Protein AF-A0A1G3X870-F1 (afdb_monomer)

Mean predicted aligned error: 7.07 Å

pLDDT: mean 90.23, std 12.56, range [50.09, 98.06]

Solvent-accessible surface area (backbone atoms only — not comparable to full-atom values): 6850 Å² total; per-residue (Å²): 94,36,36,42,43,79,43,74,42,101,83,76,46,74,25,28,26,38,27,75,77,49,74,49,78,40,79,89,76,53,43,40,37,38,33,37,35,31,21,65,32,66,63,46,51,36,67,68,48,79,56,81,42,75,45,80,45,72,56,58,64,88,55,46,74,75,46,74,90,51,62,54,67,66,49,44,55,54,47,40,31,74,72,40,91,81,30,66,84,44,43,81,39,73,66,83,76,71,72,68,78,78,79,78,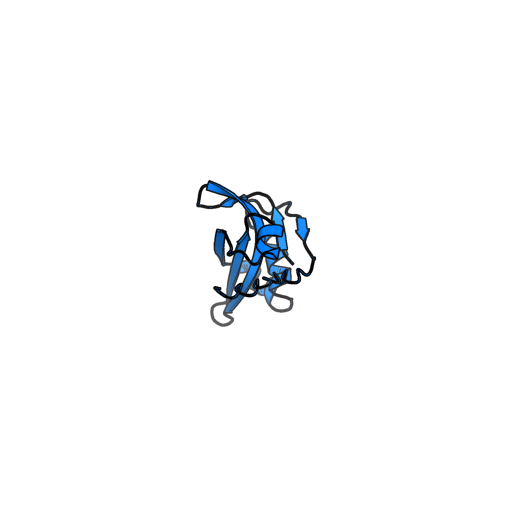75,76,76,77,82,77,80,86,128

Radius of gyration: 18.63 Å; Cα contacts (8 Å, |Δi|>4): 176; chains: 1; bounding box: 64×35×41 Å

Secondary structure (DSSP, 8-state):
-EEEEEEE-TTS-EEEEEEEEEEEEETTTTEEEEEEEEES-HHHHHTTPPPSEEEEEEPPGGGGGGGTTS-HHHHHHHHHHHHSTT-TTPEEE-------------PPPPPP-

Structure (mmCIF, N/CA/C/O backbone):
data_AF-A0A1G3X870-F1
#
_entry.id   AF-A0A1G3X870-F1
#
loop_
_atom_site.group_PDB
_atom_site.id
_atom_site.type_symbol
_atom_site.label_atom_id
_atom_site.label_alt_id
_atom_site.label_comp_id
_atom_site.label_asym_id
_atom_site.label_entity_id
_atom_site.label_seq_id
_atom_site.pdbx_PDB_ins_code
_atom_site.Cartn_x
_atom_site.Cartn_y
_atom_site.Cartn_z
_atom_site.occupancy
_atom_site.B_iso_or_equiv
_atom_site.auth_seq_id
_atom_site.auth_comp_id
_atom_site.auth_asym_id
_atom_site.auth_atom_id
_atom_site.pdbx_PDB_model_num
ATOM 1 N N . MET A 1 1 ? 0.389 -9.416 -4.758 1.00 90.00 1 MET A N 1
ATOM 2 C CA . MET A 1 1 ? -0.514 -8.281 -4.999 1.00 90.00 1 MET A CA 1
ATOM 3 C C . MET A 1 1 ? 0.253 -6.976 -4.940 1.00 90.00 1 MET A C 1
ATOM 5 O O . MET A 1 1 ? 1.159 -6.848 -4.114 1.00 90.00 1 MET A O 1
ATOM 9 N N . ALA A 1 2 ? -0.103 -6.066 -5.836 1.00 95.62 2 ALA A N 1
ATOM 10 C CA . ALA A 1 2 ? 0.330 -4.681 -5.942 1.00 95.62 2 ALA A CA 1
ATOM 11 C C . ALA A 1 2 ? -0.771 -3.875 -6.646 1.00 95.62 2 ALA A C 1
ATOM 13 O O . ALA A 1 2 ? -1.761 -4.449 -7.103 1.00 95.62 2 ALA A O 1
ATOM 14 N N . ILE A 1 3 ? -0.590 -2.561 -6.728 1.00 97.06 3 ILE A N 1
ATOM 15 C CA . ILE A 1 3 ? -1.376 -1.698 -7.607 1.00 97.06 3 ILE A CA 1
ATOM 16 C C . ILE A 1 3 ? -0.446 -0.970 -8.576 1.00 97.06 3 ILE A C 1
ATOM 18 O O . ILE A 1 3 ? 0.673 -0.597 -8.214 1.00 97.06 3 ILE A O 1
ATOM 22 N N . ILE A 1 4 ? -0.922 -0.798 -9.806 1.00 97.19 4 ILE A N 1
ATOM 23 C CA . ILE A 1 4 ? -0.213 -0.134 -10.895 1.00 97.19 4 ILE A CA 1
ATOM 24 C C . ILE A 1 4 ? -0.834 1.240 -11.105 1.00 97.19 4 ILE A C 1
ATOM 26 O O . ILE A 1 4 ? -2.032 1.350 -11.399 1.00 97.19 4 ILE A O 1
ATOM 30 N N . LYS A 1 5 ? -0.021 2.283 -10.940 1.00 97.12 5 LYS A N 1
ATOM 31 C CA . LYS A 1 5 ? -0.431 3.677 -11.095 1.00 97.12 5 LYS A CA 1
ATOM 32 C C . LYS A 1 5 ? 0.792 4.577 -11.187 1.00 97.12 5 LYS A C 1
ATOM 34 O O . LYS A 1 5 ? 1.668 4.466 -10.350 1.00 97.12 5 LYS A O 1
ATOM 39 N N . ASP A 1 6 ? 0.830 5.486 -12.152 1.00 96.62 6 ASP A N 1
ATOM 40 C CA . ASP A 1 6 ? 1.937 6.439 -12.241 1.00 96.62 6 ASP A CA 1
ATOM 41 C C . ASP A 1 6 ? 1.799 7.537 -11.180 1.00 96.62 6 ASP A C 1
ATOM 43 O O . ASP A 1 6 ? 0.794 8.253 -11.150 1.00 96.62 6 ASP A O 1
ATOM 47 N N . LEU A 1 7 ? 2.820 7.684 -10.334 1.00 94.06 7 LEU A N 1
ATOM 48 C CA . LEU A 1 7 ? 2.922 8.717 -9.304 1.00 94.06 7 LEU A CA 1
ATOM 49 C C . LEU A 1 7 ? 4.329 9.315 -9.267 1.00 94.06 7 LEU A C 1
ATOM 51 O O . LEU A 1 7 ? 5.331 8.606 -9.382 1.00 94.06 7 LEU A O 1
ATOM 55 N N . ASP A 1 8 ? 4.404 10.625 -9.045 1.00 93.88 8 ASP A N 1
ATOM 56 C CA . ASP A 1 8 ? 5.667 11.290 -8.744 1.00 93.88 8 ASP A CA 1
ATOM 57 C C . ASP A 1 8 ? 6.072 10.993 -7.299 1.00 93.88 8 ASP A C 1
ATOM 59 O O . ASP A 1 8 ? 5.361 11.317 -6.345 1.00 93.88 8 ASP A O 1
ATOM 63 N N . THR A 1 9 ? 7.242 10.386 -7.131 1.00 91.06 9 THR A N 1
ATOM 64 C CA . THR A 1 9 ? 7.851 10.212 -5.809 1.00 91.06 9 THR A CA 1
ATOM 65 C C . THR A 1 9 ? 8.314 11.558 -5.255 1.00 91.06 9 THR A C 1
ATOM 67 O O . THR A 1 9 ? 8.556 12.514 -6.000 1.00 91.06 9 THR A O 1
ATOM 70 N N . LYS A 1 10 ? 8.573 11.628 -3.943 1.00 89.06 10 LYS A N 1
ATOM 71 C CA . LYS A 1 10 ? 9.142 12.839 -3.313 1.00 89.06 10 LYS A CA 1
ATOM 72 C C . LYS A 1 10 ? 10.490 13.294 -3.896 1.00 89.06 10 LYS A C 1
ATOM 74 O O . LYS A 1 10 ? 10.942 14.399 -3.606 1.00 89.06 10 LYS A O 1
ATOM 79 N N . PHE A 1 11 ? 11.143 12.440 -4.683 1.00 89.69 11 PHE A N 1
ATOM 80 C CA . PHE A 1 11 ? 12.422 12.704 -5.334 1.00 89.69 11 PHE A CA 1
ATOM 81 C C . PHE A 1 11 ? 12.275 13.238 -6.769 1.00 89.69 11 PHE A C 1
ATOM 83 O O . PHE A 1 11 ? 13.283 13.450 -7.438 1.00 89.69 11 PHE A O 1
ATOM 90 N N . GLY A 1 12 ? 11.044 13.453 -7.252 1.00 91.19 12 GLY A N 1
ATOM 91 C CA . GLY A 1 12 ? 10.778 13.906 -8.621 1.00 91.19 12 GLY A CA 1
ATOM 92 C C . GLY A 1 12 ? 10.995 12.823 -9.681 1.00 91.19 12 GLY A C 1
ATOM 93 O O . GLY A 1 12 ? 11.218 13.141 -10.846 1.00 91.19 12 GLY A O 1
ATOM 94 N N . VAL A 1 13 ? 10.973 11.549 -9.276 1.00 93.12 13 VAL A N 1
ATOM 95 C CA . VAL A 1 13 ? 11.026 10.391 -10.178 1.00 93.12 13 VAL A CA 1
ATOM 96 C C . VAL A 1 13 ? 9.628 9.801 -10.278 1.00 93.12 13 VAL A C 1
ATOM 98 O O . VAL A 1 13 ? 9.031 9.498 -9.244 1.00 93.12 13 VAL A O 1
ATOM 101 N N . GLN A 1 14 ? 9.133 9.611 -11.499 1.00 96.12 14 GLN A N 1
ATOM 102 C CA . GLN A 1 14 ? 7.868 8.927 -11.741 1.00 96.12 14 GLN A CA 1
ATOM 103 C C . GLN A 1 14 ? 8.049 7.416 -11.543 1.00 96.12 14 GLN A C 1
ATOM 105 O O . GLN A 1 14 ? 8.944 6.809 -12.132 1.00 96.12 14 GLN A O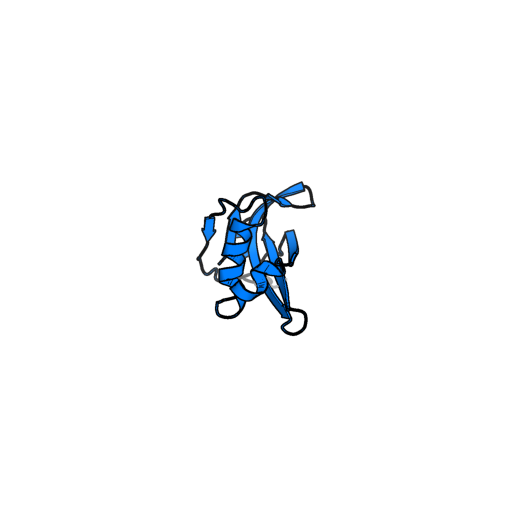 1
ATOM 110 N N . ALA A 1 15 ? 7.209 6.822 -10.701 1.00 96.62 15 ALA A N 1
ATOM 111 C CA . ALA A 1 15 ? 7.177 5.398 -10.393 1.00 96.62 15 ALA A CA 1
ATOM 112 C C . ALA A 1 15 ? 5.767 4.849 -10.638 1.00 96.62 15 ALA A C 1
ATOM 114 O O . ALA A 1 15 ? 4.804 5.610 -10.591 1.00 96.62 15 ALA A O 1
ATOM 115 N N . SER A 1 16 ? 5.653 3.548 -10.912 1.00 97.19 16 SER A N 1
ATOM 116 C CA . SER A 1 16 ? 4.393 2.960 -11.396 1.00 97.19 16 SER A CA 1
ATOM 117 C C . SER A 1 16 ? 3.877 1.772 -10.582 1.00 97.19 16 SER A C 1
ATOM 119 O O . SER A 1 16 ? 2.748 1.327 -10.795 1.00 97.19 16 SER A O 1
ATOM 121 N N . TYR A 1 17 ? 4.686 1.218 -9.673 1.00 97.56 17 TYR A N 1
ATOM 122 C CA . TYR A 1 17 ? 4.391 -0.059 -9.026 1.00 97.56 17 TYR A CA 1
ATOM 123 C C . TYR A 1 17 ? 4.422 0.050 -7.502 1.00 97.56 17 TYR A C 1
ATOM 125 O O . TYR A 1 17 ? 5.482 0.248 -6.906 1.00 97.56 17 TYR A O 1
ATOM 133 N N . HIS A 1 18 ? 3.264 -0.121 -6.859 1.00 97.38 18 HIS A N 1
ATOM 134 C CA . HIS A 1 18 ? 3.090 0.148 -5.430 1.00 97.38 18 HIS A CA 1
ATOM 135 C C . HIS A 1 18 ? 2.591 -1.082 -4.682 1.00 97.38 18 HIS A C 1
ATOM 137 O O . HIS A 1 18 ? 1.611 -1.730 -5.066 1.00 97.38 18 HIS A O 1
ATOM 143 N N . ARG A 1 19 ? 3.252 -1.411 -3.574 1.00 96.62 19 ARG A N 1
ATOM 144 C CA . ARG A 1 19 ? 2.981 -2.626 -2.815 1.00 96.62 19 ARG A CA 1
ATOM 145 C C . ARG A 1 19 ? 2.894 -2.355 -1.325 1.00 96.62 19 ARG A C 1
ATOM 147 O O . ARG A 1 19 ? 3.826 -1.817 -0.746 1.00 96.62 19 ARG A O 1
ATOM 154 N N . ILE A 1 20 ? 1.827 -2.834 -0.690 1.00 97.56 20 ILE A N 1
ATOM 155 C CA . ILE A 1 20 ? 1.786 -2.940 0.767 1.00 97.56 20 ILE A CA 1
ATOM 156 C C . ILE A 1 20 ? 2.740 -4.070 1.166 1.00 97.56 20 ILE A C 1
ATOM 158 O O . ILE A 1 20 ? 2.524 -5.236 0.820 1.00 97.56 20 ILE A O 1
ATOM 162 N N . THR A 1 21 ? 3.830 -3.725 1.844 1.00 95.88 21 THR A N 1
ATOM 163 C CA . THR A 1 21 ? 4.868 -4.671 2.283 1.00 95.88 21 THR A CA 1
ATOM 164 C C . THR A 1 21 ? 4.641 -5.142 3.709 1.00 95.88 21 THR A C 1
ATOM 166 O O . THR A 1 21 ? 4.964 -6.285 4.032 1.00 95.88 21 THR A O 1
ATOM 169 N N . ALA A 1 22 ? 4.044 -4.291 4.540 1.00 95.94 22 ALA A N 1
ATOM 170 C CA . ALA A 1 22 ? 3.713 -4.589 5.920 1.00 95.94 22 ALA A CA 1
ATOM 171 C C . ALA A 1 22 ? 2.482 -3.798 6.375 1.00 95.94 22 ALA A C 1
ATOM 173 O O . ALA A 1 22 ? 2.079 -2.809 5.762 1.00 95.94 22 ALA A O 1
ATOM 174 N N . PHE A 1 23 ? 1.901 -4.230 7.489 1.00 9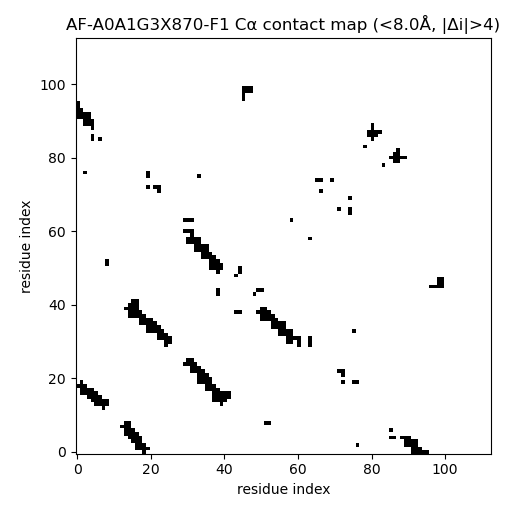6.56 23 PHE A N 1
ATOM 175 C CA . PHE A 1 23 ? 0.868 -3.488 8.194 1.00 96.56 23 PHE A CA 1
ATOM 176 C C . PHE A 1 23 ? 1.055 -3.651 9.704 1.00 96.56 23 PHE A C 1
ATOM 178 O O . PHE A 1 23 ? 1.587 -4.659 10.176 1.00 96.56 23 PHE A O 1
ATOM 185 N N . ASN A 1 24 ? 0.598 -2.666 10.470 1.00 96.81 24 ASN A N 1
ATOM 186 C CA . ASN A 1 24 ? 0.558 -2.706 11.926 1.00 96.81 24 ASN A CA 1
ATOM 187 C C . ASN A 1 24 ? -0.846 -2.344 12.412 1.00 96.81 24 ASN A C 1
ATOM 189 O O . ASN A 1 24 ? -1.405 -1.346 11.966 1.00 96.81 24 ASN A O 1
ATOM 193 N N . ILE A 1 25 ? -1.397 -3.137 13.337 1.00 96.62 25 ILE A N 1
ATOM 194 C CA . ILE A 1 25 ? -2.672 -2.852 14.006 1.00 96.62 25 ILE A CA 1
ATOM 195 C C . ILE A 1 25 ? -2.424 -2.792 15.510 1.00 96.62 25 ILE A C 1
ATOM 197 O O . ILE A 1 25 ? -2.085 -3.793 16.143 1.00 96.62 25 ILE A O 1
ATOM 201 N N . SER A 1 26 ? -2.639 -1.617 16.094 1.00 96.62 26 SER A N 1
ATOM 202 C CA . SER A 1 26 ? -2.660 -1.421 17.538 1.00 96.62 26 SER A CA 1
ATOM 203 C C . SER A 1 26 ? -4.096 -1.438 18.045 1.00 96.62 26 SER A C 1
ATOM 205 O O . SER A 1 26 ? -4.840 -0.470 17.873 1.00 96.62 26 SER A O 1
ATOM 207 N N . TYR A 1 27 ? -4.477 -2.526 18.716 1.00 94.56 27 TYR A N 1
ATOM 208 C CA . TYR A 1 27 ? -5.825 -2.699 19.265 1.00 94.56 27 TYR A CA 1
ATOM 209 C C . TYR A 1 27 ? -6.128 -1.765 20.436 1.00 94.56 27 TYR A C 1
ATOM 211 O O . TYR A 1 27 ? -7.248 -1.274 20.566 1.00 94.56 27 TYR A O 1
ATOM 219 N N . SER A 1 28 ? -5.129 -1.486 21.275 1.00 96.12 28 SER A N 1
ATOM 220 C CA . SER A 1 28 ? -5.278 -0.574 22.411 1.00 96.12 28 SER A CA 1
ATOM 221 C C . SER A 1 28 ? -5.421 0.878 21.959 1.00 96.12 28 SER A C 1
ATOM 223 O O . SER A 1 28 ? -6.271 1.596 22.479 1.00 96.12 28 SER A O 1
ATOM 225 N N . ALA A 1 29 ? -4.626 1.300 20.970 1.00 96.25 29 ALA A N 1
ATOM 226 C CA . ALA A 1 29 ? -4.668 2.661 20.435 1.00 96.25 29 ALA A CA 1
ATOM 227 C C . ALA A 1 29 ? -5.730 2.855 19.340 1.00 96.25 29 ALA A C 1
ATOM 229 O O . ALA A 1 29 ? -5.995 3.988 18.947 1.00 96.25 29 ALA A O 1
ATOM 230 N N . LYS A 1 30 ? -6.325 1.765 18.837 1.00 96.56 30 LYS A N 1
ATOM 231 C CA . LYS A 1 30 ? -7.177 1.749 17.640 1.00 96.56 30 LYS A CA 1
ATOM 232 C C . LYS A 1 30 ? -6.517 2.462 16.454 1.00 96.56 30 LYS A C 1
ATOM 234 O O . LYS A 1 30 ? -7.118 3.332 15.828 1.00 96.56 30 LYS A O 1
ATOM 239 N N . LYS A 1 31 ? -5.255 2.115 16.194 1.00 97.62 31 LYS A N 1
ATOM 240 C CA . LYS A 1 31 ? -4.422 2.724 15.149 1.00 97.62 31 LYS A CA 1
ATOM 241 C C . LYS A 1 31 ? -3.968 1.663 14.159 1.00 97.62 31 LYS A C 1
ATOM 243 O O . LYS A 1 31 ? -3.579 0.573 14.578 1.00 97.62 31 LYS A O 1
ATOM 248 N N . ILE A 1 32 ? -4.009 1.997 12.872 1.00 98.00 32 ILE A N 1
ATOM 249 C CA . ILE A 1 32 ? -3.531 1.133 11.793 1.00 98.00 32 ILE A CA 1
ATOM 250 C C . ILE A 1 32 ? -2.564 1.927 10.929 1.00 98.00 32 ILE A C 1
ATOM 252 O O . ILE A 1 32 ? -2.839 3.074 10.579 1.00 98.00 32 ILE A O 1
ATOM 256 N N . VAL A 1 33 ? -1.439 1.302 10.596 1.00 98.06 33 VAL A N 1
ATOM 257 C CA . VAL A 1 33 ? -0.435 1.855 9.686 1.00 98.06 33 VAL A CA 1
ATOM 258 C C . VAL A 1 33 ? -0.147 0.828 8.598 1.00 98.06 33 VAL A C 1
ATOM 260 O O . VAL A 1 33 ? 0.120 -0.336 8.906 1.00 98.06 33 VAL A O 1
ATOM 263 N N . LEU A 1 34 ? -0.215 1.253 7.340 1.00 98.06 34 LEU A N 1
ATOM 264 C CA . LEU A 1 34 ? 0.217 0.482 6.177 1.00 98.06 34 LEU A CA 1
ATOM 265 C C . LEU A 1 34 ? 1.602 0.958 5.751 1.00 98.06 34 LEU A C 1
ATOM 267 O O . LEU A 1 34 ? 1.802 2.158 5.600 1.00 98.06 34 LEU A O 1
ATOM 271 N N . CYS A 1 35 ? 2.521 0.031 5.503 1.00 97.81 35 CYS A N 1
ATOM 272 C CA . CYS A 1 35 ? 3.797 0.344 4.873 1.00 97.81 35 CYS A CA 1
ATOM 273 C C . CYS A 1 35 ? 3.678 0.067 3.374 1.00 97.81 35 CYS A C 1
ATOM 275 O O . CYS A 1 35 ? 3.419 -1.074 2.972 1.00 97.81 35 CYS A O 1
ATOM 277 N N . VAL A 1 36 ? 3.817 1.110 2.557 1.00 97.38 36 VAL A N 1
ATOM 278 C CA . VAL A 1 36 ? 3.699 1.038 1.098 1.00 97.38 36 VAL A CA 1
ATOM 279 C C . VAL A 1 36 ? 5.058 1.300 0.469 1.00 97.38 36 VAL A C 1
ATOM 281 O O . VAL A 1 36 ? 5.595 2.399 0.577 1.00 97.38 36 VAL A O 1
ATOM 284 N N . ALA A 1 37 ? 5.584 0.290 -0.216 1.00 97.19 37 ALA A N 1
ATOM 285 C CA . ALA A 1 37 ? 6.792 0.374 -1.016 1.00 97.19 37 ALA A CA 1
ATOM 286 C C . ALA A 1 37 ? 6.452 0.695 -2.475 1.00 97.19 37 ALA A C 1
ATOM 288 O O . ALA A 1 37 ? 5.597 0.049 -3.086 1.00 97.19 37 ALA A O 1
ATOM 289 N N . THR A 1 38 ? 7.163 1.661 -3.037 1.00 97.31 38 THR A N 1
ATOM 290 C CA . THR A 1 38 ? 7.025 2.138 -4.410 1.00 97.31 38 THR A CA 1
ATOM 291 C C . THR A 1 38 ? 8.284 1.791 -5.195 1.00 97.31 38 THR A C 1
ATOM 293 O O . THR A 1 38 ? 9.393 2.178 -4.828 1.00 97.31 38 THR A O 1
ATOM 296 N N . TYR A 1 39 ? 8.107 1.077 -6.300 1.00 97.25 39 TYR A N 1
ATOM 297 C CA . TYR A 1 39 ? 9.160 0.681 -7.228 1.00 97.25 39 TYR A CA 1
ATOM 298 C C . TYR A 1 39 ? 8.996 1.437 -8.541 1.00 97.25 39 TYR A C 1
ATOM 300 O O . TYR A 1 39 ? 7.877 1.769 -8.936 1.00 97.25 39 TYR A O 1
ATOM 308 N N . LEU A 1 40 ? 10.113 1.649 -9.246 1.00 97.00 40 LEU A N 1
ATOM 309 C CA . LEU A 1 40 ? 10.107 2.287 -10.565 1.00 97.00 40 LEU A CA 1
ATOM 310 C C . LEU A 1 40 ? 9.093 1.616 -11.499 1.00 97.00 40 LEU A C 1
ATOM 312 O O . LEU A 1 40 ? 8.276 2.278 -12.137 1.00 97.00 40 LEU A O 1
ATOM 316 N N . SER A 1 41 ? 9.136 0.286 -11.524 1.00 96.31 41 SER A N 1
ATOM 317 C CA . SER A 1 41 ? 8.268 -0.562 -12.322 1.00 96.31 41 SER A CA 1
ATOM 318 C C . SER A 1 41 ? 8.103 -1.940 -11.682 1.00 96.31 41 SER A C 1
ATOM 320 O O . SER A 1 41 ? 8.775 -2.281 -10.699 1.00 96.31 41 SER A O 1
ATOM 322 N N . LYS A 1 42 ? 7.216 -2.754 -12.261 1.00 95.31 42 LYS A N 1
ATOM 323 C CA . LYS A 1 42 ? 7.041 -4.158 -11.878 1.00 95.31 42 LYS A CA 1
ATOM 324 C C . LYS A 1 42 ? 8.335 -4.948 -12.083 1.00 95.31 42 LYS A C 1
ATOM 326 O O . LYS A 1 42 ? 8.722 -5.717 -11.209 1.00 95.31 42 LYS A O 1
ATOM 331 N N . GLU A 1 43 ? 9.039 -4.710 -13.185 1.00 94.44 43 GLU A N 1
ATOM 332 C CA . GLU A 1 43 ? 10.293 -5.378 -13.551 1.00 94.44 43 GLU A CA 1
ATOM 333 C C . GLU A 1 43 ? 11.390 -5.100 -12.522 1.00 94.44 43 GLU A C 1
ATOM 335 O O . GLU A 1 43 ? 12.039 -6.033 -12.056 1.00 94.44 43 GLU A O 1
ATOM 340 N N . ALA A 1 44 ? 11.532 -3.847 -12.067 1.00 94.38 44 ALA A N 1
ATOM 341 C CA . ALA A 1 44 ? 12.485 -3.506 -11.009 1.00 94.38 44 ALA A CA 1
ATOM 342 C C . ALA A 1 44 ? 12.243 -4.348 -9.742 1.00 94.38 44 ALA A C 1
ATOM 344 O O . ALA A 1 44 ? 13.182 -4.832 -9.109 1.00 94.38 44 ALA A O 1
ATOM 345 N N . ARG A 1 45 ? 10.973 -4.602 -9.403 1.00 92.94 45 ARG A N 1
ATOM 346 C CA . ARG A 1 45 ? 10.625 -5.515 -8.311 1.00 92.94 45 ARG A CA 1
ATOM 347 C C . ARG A 1 45 ? 10.953 -6.977 -8.640 1.00 92.94 45 ARG A C 1
ATOM 349 O O . ARG A 1 45 ? 11.382 -7.697 -7.736 1.00 92.94 45 ARG A O 1
ATOM 356 N N . GLN A 1 46 ? 10.730 -7.446 -9.868 1.00 91.75 46 GLN A N 1
ATOM 357 C CA . GLN A 1 46 ? 11.076 -8.816 -10.290 1.00 91.75 46 GLN A CA 1
ATOM 358 C C . GLN A 1 46 ? 12.582 -9.085 -10.181 1.00 91.75 46 GLN A C 1
ATOM 360 O O . GLN A 1 46 ? 12.990 -10.153 -9.725 1.00 91.75 46 GLN A O 1
ATOM 365 N N . GLU A 1 47 ? 13.390 -8.078 -10.500 1.00 93.06 47 GLU A N 1
ATOM 366 C CA . GLU A 1 47 ? 14.850 -8.077 -10.365 1.00 93.06 47 GLU A CA 1
ATOM 367 C C . GLU A 1 47 ? 15.345 -7.873 -8.924 1.00 93.06 47 GLU A C 1
ATOM 369 O O . GLU A 1 47 ? 16.543 -7.712 -8.702 1.00 93.06 47 GLU A O 1
ATOM 374 N N . GLN A 1 48 ? 14.441 -7.862 -7.938 1.00 91.06 48 GLN A N 1
ATOM 375 C CA . GLN A 1 48 ? 14.759 -7.653 -6.522 1.00 91.06 48 GLN A CA 1
ATOM 376 C C . GLN A 1 48 ? 15.508 -6.338 -6.247 1.00 91.06 48 GLN A C 1
ATOM 378 O O . GLN A 1 48 ? 16.308 -6.262 -5.316 1.00 91.06 48 GLN A O 1
ATOM 383 N N . LYS A 1 49 ? 15.260 -5.290 -7.043 1.00 94.75 49 LYS A N 1
ATOM 384 C CA . LYS A 1 49 ? 15.759 -3.948 -6.727 1.00 94.75 49 LYS A CA 1
ATOM 385 C C . LYS A 1 49 ? 15.053 -3.405 -5.489 1.00 94.75 49 LYS A C 1
ATOM 387 O O . LYS A 1 49 ? 13.894 -3.740 -5.225 1.00 94.75 49 LYS A O 1
ATOM 392 N N . ASP A 1 50 ? 15.744 -2.528 -4.772 1.00 95.50 50 ASP A N 1
ATOM 393 C CA . ASP A 1 50 ? 15.164 -1.800 -3.650 1.00 95.50 50 ASP A CA 1
ATOM 394 C C . ASP A 1 50 ? 14.041 -0.860 -4.124 1.00 95.50 50 ASP A C 1
ATOM 396 O O . ASP A 1 50 ? 14.091 -0.339 -5.247 1.00 95.50 50 ASP A O 1
ATOM 400 N N . PRO A 1 51 ? 13.009 -0.631 -3.293 1.00 96.12 51 PRO A N 1
ATOM 401 C CA . PRO A 1 51 ? 12.008 0.384 -3.584 1.00 96.12 51 PRO A CA 1
ATOM 402 C C . PRO A 1 51 ? 12.650 1.776 -3.611 1.00 96.12 51 PRO A C 1
ATOM 404 O O . PRO A 1 51 ? 13.551 2.085 -2.833 1.00 96.12 51 PRO A O 1
ATOM 407 N N . ILE A 1 52 ? 12.150 2.643 -4.492 1.00 95.81 52 ILE A N 1
ATOM 408 C CA . ILE A 1 52 ? 12.560 4.055 -4.545 1.00 95.81 52 ILE A CA 1
ATOM 409 C C . ILE A 1 52 ? 12.097 4.776 -3.278 1.00 95.81 52 ILE A C 1
ATOM 411 O O . ILE A 1 52 ? 12.762 5.681 -2.774 1.00 95.81 52 ILE A O 1
ATOM 415 N N . GLU A 1 53 ? 10.927 4.393 -2.778 1.00 95.19 53 GLU A N 1
ATOM 416 C CA . GLU A 1 53 ? 10.304 5.022 -1.632 1.00 95.19 53 GLU A CA 1
ATOM 417 C C . GLU A 1 53 ? 9.502 4.002 -0.827 1.00 95.19 53 GLU A C 1
ATOM 419 O O . GLU A 1 53 ? 8.804 3.165 -1.392 1.00 95.19 53 GLU A O 1
ATOM 424 N N . GLU A 1 54 ? 9.573 4.116 0.496 1.00 95.75 54 GLU A N 1
ATOM 425 C CA . GLU A 1 54 ? 8.666 3.453 1.427 1.00 95.75 54 GLU A CA 1
ATOM 426 C C . GLU A 1 54 ? 7.993 4.519 2.290 1.00 95.75 54 GLU A C 1
ATOM 428 O O . GLU A 1 54 ? 8.661 5.416 2.821 1.00 95.75 54 GLU A O 1
ATOM 433 N N . ILE A 1 55 ? 6.668 4.449 2.392 1.00 95.44 55 ILE A N 1
ATOM 434 C CA . ILE A 1 55 ? 5.863 5.384 3.178 1.00 95.44 55 ILE A CA 1
ATOM 435 C C . ILE A 1 55 ? 4.941 4.643 4.135 1.00 95.44 55 ILE A C 1
ATOM 437 O O . ILE A 1 55 ? 4.304 3.652 3.777 1.00 95.44 55 ILE A O 1
ATOM 441 N N . ASP A 1 56 ? 4.839 5.185 5.343 1.00 97.44 56 ASP A N 1
ATOM 442 C CA . ASP A 1 56 ? 3.855 4.771 6.331 1.00 97.44 56 ASP A CA 1
ATOM 443 C C . ASP A 1 56 ? 2.586 5.604 6.151 1.00 97.44 56 ASP A C 1
ATOM 445 O O . ASP A 1 56 ? 2.592 6.828 6.301 1.00 97.44 56 ASP A O 1
ATOM 449 N N . ILE A 1 57 ? 1.485 4.932 5.833 1.00 97.06 57 ILE A N 1
ATOM 450 C CA . ILE A 1 57 ? 0.170 5.540 5.658 1.00 97.06 57 ILE A CA 1
ATOM 451 C C . ILE A 1 57 ? -0.696 5.156 6.850 1.00 97.06 57 ILE A C 1
ATOM 453 O O . ILE A 1 57 ? -1.015 3.985 7.068 1.00 97.06 57 ILE A O 1
ATOM 457 N N . GLU A 1 58 ? -1.076 6.158 7.634 1.00 97.75 58 GLU A N 1
ATOM 458 C CA . GLU A 1 58 ? -1.986 5.985 8.758 1.00 97.75 58 GLU A CA 1
ATOM 459 C C . GLU A 1 58 ? -3.437 5.970 8.274 1.00 97.75 58 GLU A C 1
ATOM 461 O O . GLU A 1 58 ? -3.905 6.901 7.618 1.00 97.75 58 GLU A O 1
ATOM 466 N N . ILE A 1 59 ? -4.154 4.905 8.624 1.00 97.56 59 ILE A N 1
ATOM 467 C CA . ILE A 1 59 ? -5.581 4.773 8.336 1.00 97.56 59 ILE A CA 1
ATOM 468 C C . ILE A 1 59 ? -6.364 5.682 9.277 1.00 97.56 59 ILE A C 1
ATOM 470 O O . ILE A 1 59 ? -6.062 5.761 10.474 1.00 97.56 59 ILE A O 1
ATOM 474 N N . THR A 1 60 ? -7.411 6.331 8.760 1.00 96.56 60 THR A N 1
ATOM 475 C CA . THR A 1 60 ? -8.270 7.156 9.611 1.00 96.56 60 THR A CA 1
ATOM 476 C C . THR A 1 60 ? -8.903 6.312 10.714 1.00 96.56 60 THR A C 1
ATOM 478 O O . THR A 1 60 ? -9.310 5.166 10.514 1.00 96.56 60 THR A O 1
ATOM 481 N N . GLN A 1 61 ? -9.030 6.888 11.908 1.00 94.88 61 GLN A N 1
ATOM 482 C CA . GLN A 1 61 ? -9.587 6.157 13.045 1.00 94.88 61 GLN A CA 1
ATOM 483 C C . GLN A 1 61 ? -11.037 5.693 12.799 1.00 94.88 61 GLN A C 1
ATOM 485 O O . GLN A 1 61 ? -11.447 4.669 13.344 1.00 94.88 61 GLN A O 1
ATOM 490 N N . SER A 1 62 ? -11.803 6.406 11.961 1.00 96.50 62 SER A N 1
ATOM 491 C CA . SER A 1 62 ? -13.157 6.014 11.542 1.00 96.50 62 SER A CA 1
ATOM 492 C C . SER A 1 62 ? -13.192 4.711 10.747 1.00 96.50 62 SER A C 1
ATOM 494 O O . SER A 1 62 ? -14.160 3.964 10.867 1.00 96.50 62 SER A O 1
ATOM 496 N N . ASP A 1 63 ? -12.130 4.402 10.003 1.00 97.19 63 ASP A N 1
ATOM 497 C CA . ASP A 1 63 ? -12.041 3.189 9.187 1.00 97.19 63 ASP A CA 1
ATOM 498 C C . ASP A 1 63 ? -11.458 1.996 9.949 1.00 97.19 63 ASP A C 1
ATOM 500 O O . ASP A 1 63 ? -11.427 0.886 9.416 1.00 97.19 63 ASP A O 1
ATOM 504 N N . TYR A 1 64 ? -11.032 2.185 11.204 1.00 96.88 64 TYR A N 1
ATOM 505 C CA . TYR A 1 64 ? -10.375 1.157 12.016 1.00 96.88 64 TYR A CA 1
ATOM 506 C C . TYR A 1 64 ? -11.148 -0.169 12.046 1.00 96.88 64 TYR A C 1
ATOM 508 O O . TYR A 1 64 ? -10.574 -1.241 11.863 1.00 96.88 64 TYR A O 1
ATOM 516 N N . SER A 1 65 ? -12.466 -0.108 12.251 1.00 96.50 65 SER A N 1
ATOM 517 C CA . SER A 1 65 ? -13.312 -1.304 12.329 1.00 96.50 65 SER A CA 1
ATOM 518 C C . SER A 1 65 ? -13.361 -2.090 11.020 1.00 96.50 65 SER A C 1
ATOM 520 O O . SER A 1 65 ? -13.573 -3.299 11.054 1.00 96.50 65 SER A O 1
ATOM 522 N N . THR A 1 66 ? -13.118 -1.443 9.877 1.00 96.31 66 THR A N 1
ATOM 523 C CA . THR A 1 66 ? -13.162 -2.093 8.560 1.00 96.31 66 THR A CA 1
ATOM 524 C C . THR A 1 66 ? -12.014 -3.082 8.335 1.00 96.31 66 THR A C 1
ATOM 526 O O . THR A 1 66 ? -12.065 -3.854 7.384 1.00 96.31 66 THR A O 1
ATOM 529 N N . PHE A 1 67 ? -11.005 -3.091 9.214 1.00 96.31 67 PHE A N 1
ATOM 530 C CA . PHE A 1 67 ? -9.829 -3.964 9.146 1.00 96.31 67 PHE A CA 1
ATOM 531 C C . PHE A 1 67 ? -9.862 -5.150 10.129 1.00 96.31 67 PHE A C 1
ATOM 533 O O . PHE A 1 67 ? -8.930 -5.949 10.124 1.00 96.31 67 PHE A O 1
ATOM 540 N N . LEU A 1 68 ? -10.880 -5.275 10.992 1.00 93.19 68 LEU A N 1
ATOM 541 C CA . LEU A 1 68 ? -10.852 -6.238 12.107 1.00 93.19 68 LEU A CA 1
ATOM 542 C C . LEU A 1 68 ? -11.166 -7.687 11.712 1.00 93.19 68 LEU A C 1
ATOM 544 O O . LEU A 1 68 ? -10.583 -8.600 12.288 1.00 93.19 68 LEU A O 1
ATOM 548 N N . ASP A 1 69 ? -12.038 -7.892 10.725 1.00 91.69 69 ASP A N 1
ATOM 549 C CA . ASP A 1 69 ? -12.539 -9.219 10.330 1.00 91.69 69 ASP A CA 1
ATOM 550 C C . ASP A 1 69 ? -12.226 -9.544 8.857 1.00 91.69 69 ASP A C 1
ATOM 552 O O . ASP A 1 69 ? -12.975 -10.237 8.170 1.00 91.69 69 ASP A O 1
ATOM 556 N N . THR A 1 70 ? -11.124 -9.000 8.341 1.00 93.94 70 THR A N 1
ATOM 557 C CA . THR A 1 70 ? -10.711 -9.143 6.939 1.00 93.94 70 THR A CA 1
ATOM 558 C C . THR A 1 70 ? -9.197 -9.279 6.823 1.00 93.94 70 THR A C 1
ATOM 560 O O . THR A 1 70 ? -8.472 -9.032 7.785 1.00 93.94 70 THR A O 1
ATOM 563 N N . ASN A 1 71 ? -8.704 -9.653 5.642 1.00 94.94 71 ASN A N 1
ATOM 564 C CA . ASN A 1 71 ? -7.281 -9.596 5.336 1.00 94.94 71 ASN A CA 1
ATOM 565 C C . ASN A 1 71 ? -6.828 -8.119 5.300 1.00 94.94 71 ASN A C 1
ATOM 567 O O . ASN A 1 71 ? -7.252 -7.376 4.408 1.00 94.94 71 ASN A O 1
ATOM 571 N N . PRO A 1 72 ? -5.953 -7.669 6.221 1.00 94.25 72 PRO A N 1
ATOM 572 C CA . PRO A 1 72 ? -5.576 -6.259 6.316 1.00 94.25 72 PRO A CA 1
ATOM 573 C C . PRO A 1 72 ? -4.832 -5.738 5.087 1.00 94.25 72 PRO A C 1
ATOM 575 O O . PRO A 1 72 ? -4.924 -4.554 4.775 1.00 94.25 72 PRO A O 1
ATOM 578 N N . ILE A 1 73 ? -4.120 -6.614 4.373 1.00 94.69 73 ILE A N 1
ATOM 579 C CA . ILE A 1 73 ? -3.437 -6.248 3.132 1.00 94.69 73 ILE A CA 1
ATOM 580 C C . ILE A 1 73 ? -4.470 -5.954 2.045 1.00 94.69 73 ILE A C 1
ATOM 582 O O . ILE A 1 73 ? -4.450 -4.874 1.466 1.00 94.69 73 ILE A O 1
ATOM 586 N N . GLU A 1 74 ? -5.404 -6.876 1.798 1.00 95.50 74 GLU A N 1
ATOM 587 C CA . GLU A 1 74 ? -6.452 -6.704 0.780 1.00 95.50 74 GLU A CA 1
ATOM 588 C C . GLU A 1 74 ? -7.322 -5.482 1.072 1.00 95.50 74 GLU A C 1
ATOM 590 O O . GLU A 1 74 ? -7.522 -4.634 0.200 1.00 95.50 74 GLU A O 1
ATOM 595 N N . ARG A 1 75 ? -7.770 -5.338 2.326 1.00 97.19 75 ARG A N 1
ATOM 596 C CA . ARG A 1 75 ? -8.515 -4.154 2.756 1.00 97.19 75 ARG A CA 1
ATOM 597 C C . ARG A 1 75 ? -7.693 -2.879 2.606 1.00 97.19 75 ARG A C 1
ATOM 599 O O . ARG A 1 75 ? -8.251 -1.858 2.215 1.00 97.19 75 ARG A O 1
ATOM 606 N N . GLY A 1 76 ? -6.392 -2.943 2.882 1.00 97.50 76 GLY A N 1
ATOM 607 C CA . GLY A 1 76 ? -5.474 -1.828 2.708 1.00 97.50 76 GLY A CA 1
ATOM 608 C C . GLY A 1 76 ? -5.451 -1.319 1.271 1.00 97.50 76 GLY A C 1
ATOM 609 O O . GLY A 1 76 ? -5.592 -0.121 1.062 1.00 97.50 76 GLY A O 1
ATOM 610 N N . TYR A 1 77 ? -5.369 -2.204 0.276 1.00 97.56 77 TYR A N 1
ATOM 611 C CA . TYR A 1 77 ? -5.399 -1.783 -1.128 1.00 97.56 77 TYR A CA 1
ATOM 612 C C . TYR A 1 77 ? -6.721 -1.132 -1.528 1.00 97.56 77 TYR A C 1
ATOM 614 O O . TYR A 1 77 ? -6.699 -0.105 -2.201 1.00 97.56 77 TYR A O 1
ATOM 622 N N . LEU A 1 78 ? -7.857 -1.677 -1.084 1.00 97.31 78 LEU A N 1
ATOM 623 C CA . LEU A 1 78 ? -9.160 -1.040 -1.305 1.00 97.31 78 LEU A CA 1
ATOM 624 C C . LEU A 1 78 ? -9.195 0.360 -0.685 1.00 97.31 78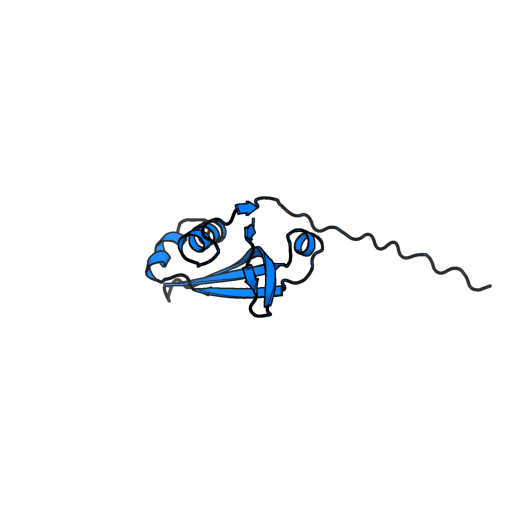 LEU A C 1
ATOM 626 O O . LEU A 1 78 ? -9.577 1.324 -1.341 1.00 97.31 78 LEU A O 1
ATOM 630 N N . TRP A 1 79 ? -8.719 0.477 0.556 1.00 97.88 79 TRP A N 1
ATOM 631 C CA . TRP A 1 79 ? -8.689 1.747 1.267 1.00 97.88 79 TRP A CA 1
ATOM 632 C C . TRP A 1 79 ? -7.801 2.786 0.568 1.00 97.88 79 TRP A C 1
ATOM 634 O O . TRP A 1 79 ? -8.201 3.945 0.480 1.00 97.88 79 TRP A O 1
ATOM 644 N N . LEU A 1 80 ? -6.638 2.382 0.033 1.00 97.69 80 LEU A N 1
ATOM 645 C CA . LEU A 1 80 ? -5.754 3.271 -0.730 1.00 97.6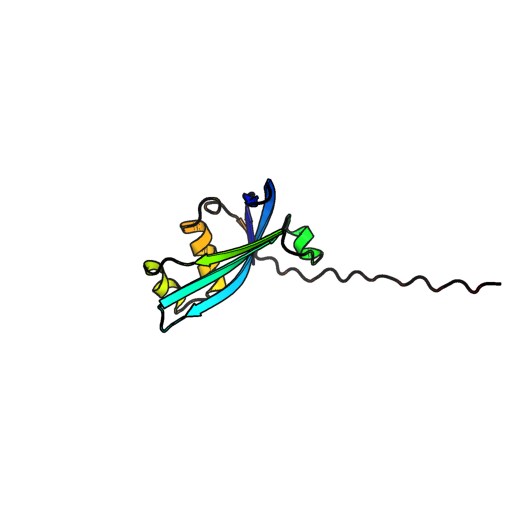9 80 LEU A CA 1
ATOM 646 C C . LEU A 1 80 ? -6.479 3.876 -1.938 1.00 97.69 80 LEU A C 1
ATOM 648 O O . LEU A 1 80 ? -6.431 5.087 -2.115 1.00 97.69 80 LEU A O 1
ATOM 652 N N . LYS A 1 81 ? -7.197 3.064 -2.722 1.00 97.56 81 LYS A N 1
ATOM 653 C CA . LYS A 1 81 ? -7.948 3.550 -3.894 1.00 97.56 81 LYS A CA 1
ATOM 654 C C . LYS A 1 81 ? -9.113 4.466 -3.519 1.00 97.56 81 LYS A C 1
ATOM 656 O O . LYS A 1 81 ? -9.446 5.378 -4.261 1.00 97.56 81 LYS A O 1
ATOM 661 N N . GLU A 1 82 ? -9.738 4.223 -2.371 1.00 97.00 82 GLU A N 1
ATOM 662 C CA . GLU A 1 82 ? -10.882 5.002 -1.887 1.00 97.00 82 GLU A CA 1
ATOM 663 C C . GLU A 1 82 ? -10.477 6.356 -1.277 1.00 97.00 82 GLU A C 1
ATOM 665 O O . GLU A 1 82 ? -11.269 7.297 -1.317 1.00 97.00 82 GLU A O 1
ATOM 670 N N . ASN A 1 83 ? -9.282 6.455 -0.676 1.00 96.88 83 ASN A N 1
ATOM 671 C CA . ASN A 1 83 ? -8.956 7.552 0.248 1.00 96.88 83 ASN A CA 1
ATOM 672 C C . ASN A 1 83 ? -7.646 8.288 -0.046 1.00 96.88 83 ASN A C 1
ATOM 674 O O . ASN A 1 83 ? -7.433 9.372 0.501 1.00 96.88 83 ASN A O 1
ATOM 678 N N . VAL A 1 84 ? -6.749 7.727 -0.858 1.00 94.62 84 VAL A N 1
ATOM 679 C CA . VAL A 1 84 ? -5.449 8.342 -1.139 1.00 94.62 84 VAL A CA 1
ATOM 680 C C . VAL A 1 84 ? -5.449 8.922 -2.543 1.00 94.62 84 VAL A C 1
ATOM 682 O O . VAL A 1 84 ? -5.603 8.207 -3.532 1.00 94.62 84 VAL A O 1
ATOM 685 N N . ILE A 1 85 ? -5.232 10.238 -2.604 1.00 92.06 85 ILE A N 1
ATOM 686 C CA . ILE A 1 85 ? -5.178 10.981 -3.860 1.00 92.06 85 ILE A CA 1
ATOM 687 C C . ILE A 1 85 ? -4.100 10.385 -4.756 1.00 92.06 85 ILE A C 1
ATOM 689 O O . ILE A 1 85 ? -2.948 10.236 -4.344 1.00 92.06 85 ILE A O 1
ATOM 693 N N . GLY A 1 86 ? -4.483 10.091 -5.992 1.00 92.25 86 GLY A N 1
ATOM 694 C CA . GLY A 1 86 ? -3.612 9.501 -6.991 1.00 92.25 86 GLY A CA 1
ATOM 695 C C . GLY A 1 86 ? -3.781 7.994 -7.145 1.00 92.25 86 GLY A C 1
ATOM 696 O O . GLY A 1 86 ? -3.269 7.483 -8.129 1.00 92.25 86 GLY A O 1
ATOM 697 N N . PHE A 1 87 ? -4.504 7.280 -6.271 1.00 95.44 87 PHE A N 1
ATOM 698 C CA . PHE A 1 87 ? -4.754 5.834 -6.404 1.00 95.44 87 PHE A CA 1
ATOM 699 C C . PHE A 1 87 ? -6.166 5.453 -6.886 1.00 95.44 87 PHE A C 1
ATOM 701 O O . PHE A 1 87 ? -6.444 4.265 -7.036 1.00 95.44 87 PHE A O 1
ATOM 708 N N . GLU A 1 88 ? -7.037 6.415 -7.187 1.00 94.38 88 GLU A N 1
ATOM 709 C CA . GLU A 1 88 ? -8.475 6.213 -7.436 1.00 94.38 88 GLU A CA 1
ATOM 710 C C . GLU A 1 88 ? -8.767 5.212 -8.565 1.00 94.38 88 GLU A C 1
ATOM 712 O O . GLU A 1 88 ? -9.643 4.360 -8.442 1.00 94.38 88 GLU A O 1
ATOM 717 N N . ASP A 1 89 ? -7.963 5.262 -9.630 1.00 94.19 89 ASP A N 1
ATOM 718 C CA . ASP A 1 89 ? -8.086 4.392 -10.807 1.00 94.19 89 ASP A CA 1
ATOM 719 C C . ASP A 1 89 ? -6.926 3.387 -10.917 1.00 94.19 89 ASP A C 1
ATOM 721 O O . ASP A 1 89 ? -6.569 2.949 -12.013 1.00 94.19 89 ASP A O 1
ATOM 725 N N . ALA A 1 90 ? -6.256 3.075 -9.805 1.00 97.06 90 ALA A N 1
ATOM 726 C CA . ALA A 1 90 ? -5.121 2.160 -9.824 1.00 97.06 90 ALA A CA 1
ATOM 727 C C . ALA A 1 90 ? -5.568 0.730 -10.178 1.00 97.06 90 ALA A C 1
ATOM 729 O O . ALA A 1 90 ? -6.507 0.181 -9.586 1.00 97.06 90 ALA A O 1
ATOM 730 N N . ALA A 1 91 ? -4.868 0.102 -11.122 1.00 97.12 91 ALA A N 1
ATOM 731 C CA . ALA A 1 91 ? -5.153 -1.268 -11.538 1.00 97.12 91 ALA A CA 1
ATOM 732 C C . ALA A 1 91 ? -4.536 -2.264 -10.552 1.00 97.12 91 ALA A C 1
ATOM 734 O O . ALA A 1 91 ? -3.405 -2.073 -10.111 1.00 97.12 91 ALA A O 1
ATOM 735 N N . ASP A 1 92 ? -5.258 -3.328 -10.204 1.00 96.56 92 ASP A N 1
ATOM 736 C CA . ASP A 1 92 ? -4.691 -4.400 -9.385 1.00 96.56 92 ASP A CA 1
ATOM 737 C C . ASP A 1 92 ? -3.739 -5.271 -10.203 1.00 96.56 92 ASP A C 1
ATOM 739 O O . ASP A 1 92 ? -4.042 -5.663 -11.330 1.00 96.56 92 ASP A O 1
ATOM 743 N N . ASP A 1 93 ? -2.616 -5.626 -9.589 1.00 95.19 93 ASP A N 1
ATOM 744 C CA . ASP A 1 93 ? -1.728 -6.675 -10.065 1.00 95.19 93 ASP A CA 1
ATOM 745 C C . ASP A 1 93 ? -1.723 -7.830 -9.064 1.00 95.19 93 ASP A C 1
ATOM 747 O O . ASP A 1 93 ? -1.201 -7.721 -7.947 1.00 95.19 93 ASP A O 1
ATOM 751 N N . PHE A 1 94 ? -2.330 -8.946 -9.458 1.00 91.69 94 PHE A N 1
ATOM 752 C CA . PHE A 1 94 ? -2.427 -10.151 -8.635 1.00 91.69 94 PHE A CA 1
ATOM 753 C C . PHE A 1 94 ? -1.278 -11.129 -8.873 1.00 91.69 94 PHE A C 1
ATOM 755 O O . PHE A 1 94 ? -1.203 -12.137 -8.167 1.00 91.69 94 PHE A O 1
ATOM 762 N N . ASP A 1 95 ? -0.375 -10.834 -9.811 1.00 86.44 95 ASP A N 1
ATOM 763 C CA . ASP A 1 95 ? 0.691 -11.756 -10.171 1.00 86.44 95 ASP A CA 1
ATOM 764 C C . ASP A 1 95 ? 1.596 -12.057 -8.970 1.00 86.44 95 ASP A C 1
ATOM 766 O O . ASP A 1 95 ? 2.036 -11.179 -8.212 1.00 86.44 95 ASP A O 1
ATOM 770 N N . VAL A 1 96 ? 1.879 -13.346 -8.799 1.00 75.44 96 VAL A N 1
ATOM 771 C CA . VAL A 1 96 ? 2.896 -13.823 -7.869 1.00 75.44 96 VAL A CA 1
ATOM 772 C C . VAL A 1 96 ? 4.219 -13.776 -8.615 1.00 75.44 96 VAL A C 1
ATOM 774 O O . VAL A 1 96 ? 4.450 -14.534 -9.551 1.00 75.44 96 VAL A O 1
ATOM 777 N N . ILE A 1 97 ? 5.066 -12.827 -8.231 1.00 69.81 97 ILE A N 1
ATOM 778 C CA . ILE A 1 97 ? 6.395 -12.676 -8.810 1.00 69.81 97 ILE A CA 1
ATOM 779 C C . ILE A 1 97 ? 7.351 -13.610 -8.073 1.00 69.81 97 ILE A C 1
ATOM 781 O O . ILE A 1 97 ? 7.715 -13.336 -6.924 1.00 69.81 97 ILE A O 1
ATOM 785 N N . ASP A 1 98 ? 7.791 -14.663 -8.755 1.00 67.69 98 ASP A N 1
ATOM 786 C CA . ASP A 1 98 ? 8.966 -15.414 -8.332 1.00 67.69 98 ASP A CA 1
ATOM 787 C C . ASP A 1 98 ? 10.230 -14.592 -8.640 1.00 67.69 98 ASP A C 1
ATOM 789 O O . ASP A 1 98 ? 10.335 -13.998 -9.718 1.00 67.69 98 ASP A O 1
ATOM 793 N N . PRO A 1 99 ? 11.186 -14.500 -7.702 1.00 66.00 99 PRO A N 1
ATOM 794 C CA . PRO A 1 99 ? 12.439 -13.800 -7.940 1.00 66.00 99 PRO A CA 1
ATOM 795 C C . PRO A 1 99 ? 13.182 -14.411 -9.132 1.00 66.00 99 PRO A C 1
ATOM 797 O O . PRO A 1 99 ? 13.400 -15.624 -9.174 1.00 66.00 99 PRO A O 1
ATOM 800 N N . VAL A 1 100 ? 13.632 -13.572 -10.070 1.00 68.06 100 VAL A N 1
ATOM 801 C CA . VAL A 1 100 ? 14.558 -14.026 -11.114 1.00 68.06 100 VAL A CA 1
ATOM 802 C C . VAL A 1 100 ? 15.877 -14.369 -10.423 1.00 68.06 100 VAL A C 1
ATOM 804 O O . VAL A 1 100 ? 16.587 -13.484 -9.949 1.00 68.06 100 VAL A O 1
ATOM 807 N N . VAL A 1 101 ? 16.188 -15.661 -10.305 1.00 63.44 101 VAL A N 1
ATOM 808 C CA . VAL A 1 101 ? 17.500 -16.113 -9.832 1.00 63.44 101 VAL A CA 1
ATOM 809 C C . VAL A 1 101 ? 18.482 -15.869 -10.972 1.00 63.44 101 VAL A C 1
ATOM 811 O O . VAL A 1 101 ? 18.479 -16.591 -11.969 1.00 63.44 101 VAL A O 1
ATOM 814 N N . SER A 1 102 ? 19.302 -14.827 -10.857 1.00 60.16 102 SER A N 1
ATOM 815 C CA . SER A 1 102 ? 20.439 -14.640 -11.751 1.00 60.16 102 SER A CA 1
ATOM 816 C C . SER A 1 102 ? 21.432 -15.772 -11.494 1.00 60.16 102 SER A C 1
ATOM 818 O O . SER A 1 102 ? 22.148 -15.767 -10.493 1.00 60.16 102 SER A O 1
ATOM 820 N N . ASN A 1 103 ? 21.468 -16.766 -12.380 1.00 50.09 103 ASN A N 1
ATOM 821 C CA . ASN A 1 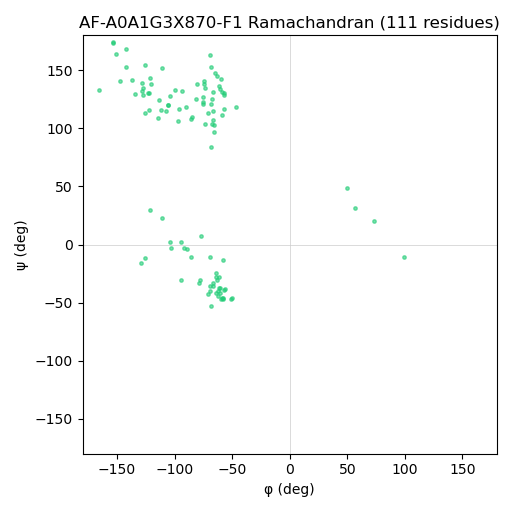103 ? 22.581 -17.706 -12.444 1.00 50.09 103 ASN A CA 1
ATOM 822 C C . ASN A 1 103 ? 23.808 -16.932 -12.939 1.00 50.09 103 ASN A C 1
ATOM 824 O O . ASN A 1 103 ? 24.089 -16.917 -14.137 1.00 50.09 103 ASN A O 1
ATOM 828 N N . GLU A 1 104 ? 24.520 -16.257 -12.039 1.00 57.03 104 GLU A N 1
ATOM 829 C CA . GLU A 1 104 ? 25.884 -15.827 -12.326 1.00 57.03 104 GLU A CA 1
ATOM 830 C C . GLU A 1 104 ? 26.730 -17.095 -12.476 1.00 57.03 104 GLU A C 1
ATOM 832 O O . GLU A 1 104 ? 27.130 -17.734 -11.503 1.00 57.03 104 GLU A O 1
ATOM 837 N N . VAL A 1 105 ? 26.929 -1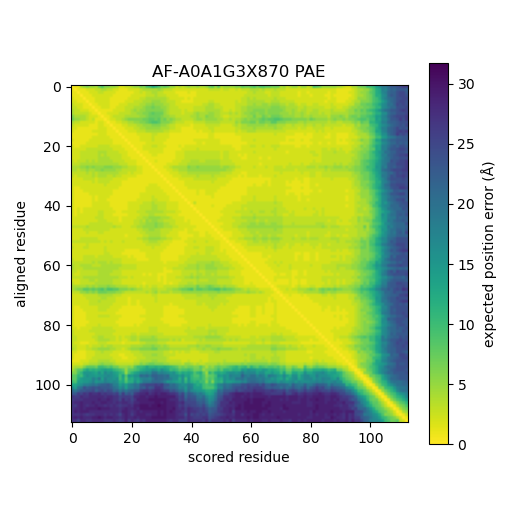7.524 -13.723 1.00 53.59 105 VAL A N 1
ATOM 838 C CA . VAL A 1 105 ? 27.925 -18.537 -14.056 1.00 53.59 105 VAL A CA 1
ATOM 839 C C . VAL A 1 105 ? 29.276 -17.882 -13.800 1.00 53.59 105 VAL A C 1
ATOM 841 O O . VAL A 1 105 ? 29.711 -17.040 -14.578 1.00 53.59 105 VAL A O 1
ATOM 844 N N . SER A 1 106 ? 29.922 -18.236 -12.691 1.00 53.75 106 SER A N 1
ATOM 845 C CA . SER A 1 106 ? 31.329 -17.911 -12.475 1.00 53.75 106 SER A CA 1
ATOM 846 C C . SER A 1 106 ? 32.1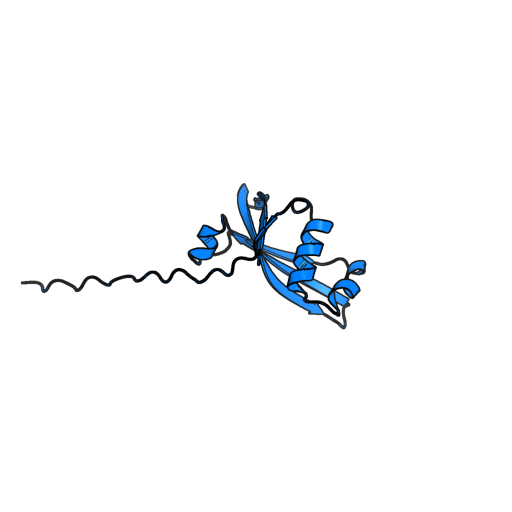34 -18.549 -13.610 1.00 53.75 106 SER A C 1
ATOM 848 O O . SER A 1 106 ? 32.197 -19.780 -13.695 1.00 53.75 106 SER A O 1
ATOM 850 N N . GLU A 1 107 ? 32.704 -17.740 -14.502 1.00 59.69 107 GLU A N 1
ATOM 851 C CA . GLU A 1 107 ? 33.686 -18.228 -15.469 1.00 59.69 107 GLU A CA 1
ATOM 852 C C . GLU A 1 107 ? 34.846 -18.881 -14.693 1.00 59.69 107 GLU A C 1
ATOM 854 O O . GLU A 1 107 ? 35.316 -18.303 -13.708 1.00 59.69 107 GLU A O 1
ATOM 859 N N . PRO A 1 108 ? 35.282 -20.104 -15.043 1.00 57.09 108 PRO A N 1
ATOM 860 C CA . PRO A 1 108 ? 36.446 -20.695 -14.403 1.00 57.09 108 PRO A CA 1
ATOM 861 C C . PRO A 1 108 ? 37.693 -19.902 -14.808 1.00 57.09 108 PRO A C 1
ATOM 863 O O . PRO A 1 108 ? 37.957 -19.756 -16.000 1.00 57.09 108 PRO A O 1
ATOM 866 N N . ASP A 1 109 ? 38.449 -19.418 -13.817 1.00 59.00 109 ASP A N 1
ATOM 867 C CA . ASP A 1 109 ? 39.768 -18.803 -14.009 1.00 59.00 109 ASP A CA 1
ATOM 868 C C . ASP A 1 109 ? 40.622 -19.680 -14.939 1.00 59.00 109 ASP A C 1
ATOM 870 O O . ASP A 1 109 ? 40.911 -20.844 -14.631 1.00 59.00 109 ASP A O 1
ATOM 874 N N . GLU A 1 110 ? 41.025 -19.134 -16.090 1.00 65.69 110 GLU A N 1
ATOM 875 C CA . GLU A 1 110 ? 41.977 -19.809 -16.968 1.00 65.69 110 GLU A CA 1
ATOM 876 C C . GLU A 1 110 ? 43.312 -20.004 -16.225 1.00 65.69 110 GLU A C 1
ATOM 878 O O . GLU A 1 110 ? 43.798 -19.085 -15.556 1.00 65.69 110 GLU A O 1
ATOM 883 N N . PRO A 1 111 ? 43.950 -21.185 -16.323 1.00 64.56 111 PRO A N 1
ATOM 884 C CA . PRO A 1 111 ? 45.226 -21.410 -15.670 1.00 64.56 111 PRO A CA 1
ATOM 885 C C . PRO A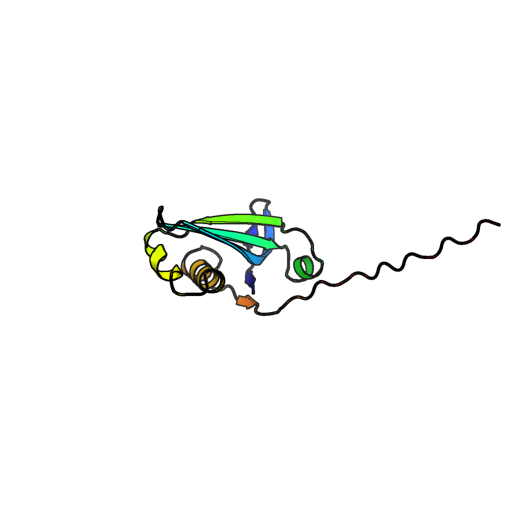 1 111 ? 46.307 -20.557 -16.343 1.00 64.56 111 PRO A C 1
ATOM 887 O O . PRO A 1 111 ? 46.587 -20.707 -17.532 1.00 64.56 111 PRO A O 1
ATOM 890 N N . VAL A 1 112 ? 46.935 -19.685 -15.553 1.00 65.50 112 VAL A N 1
ATOM 891 C CA . VAL A 1 112 ? 48.133 -18.930 -15.938 1.00 65.50 112 VAL A CA 1
ATOM 892 C C . VAL A 1 112 ? 49.235 -19.919 -16.340 1.00 65.50 112 VAL A C 1
ATOM 894 O O . VAL A 1 112 ? 49.665 -20.731 -15.519 1.00 65.50 112 VAL A O 1
ATOM 897 N N . THR A 1 113 ? 49.648 -19.865 -17.608 1.00 66.00 113 THR A N 1
ATOM 898 C CA . THR A 1 113 ? 50.765 -20.635 -18.193 1.00 66.00 113 THR A CA 1
ATOM 899 C C . THR A 1 113 ? 52.130 -20.176 -17.710 1.00 66.00 113 THR A C 1
ATOM 901 O O . THR A 1 113 ? 52.319 -18.941 -17.617 1.00 66.00 113 THR A O 1
#

Nearest PDB structures (foldseek):
  3ml4-assembly1_A  TM=5.974E-01  e=9.798E-01  Mus musculus
  2f25-assembly2_B  TM=5.989E-01  e=1.931E+00  Homo sapiens
  2f27-assembly2_B  TM=5.593E-01  e=2.185E+00  Homo sapiens
  2f27-assembly1_A  TM=5.515E-01  e=2.796E+00  Homo sapiens
  4khb-assembly4_G  TM=3.412E-01  e=2.324E+00  Thermochaetoides thermophila DSM 1495

Sequence (113 aa):
MAIIKDLDTKFGVQASYHRITAFNISYSAKKIVLCVATYLSKEARQEQKDPIEEIDIEITQSDYSTFLDTNPIERGYLWLKENVIGFEDAADDFDVIDPVVSNEVSEPDEPVT

Foldseek 3Di:
DWWFFWDQDPVRQTFTTKAFPDKDADPVVLKIKTKMFTANYPVCVLQVHGGPDIDIDIDDSVCSVVCPPDDNRVVVLVCCLVPPPRNVPIHDDPDDRDRDPPPPPDDPDDDDD